Protein AF-A0A3C0GFA5-F1 (afdb_monomer)

Secondary structure (DSSP, 8-state):
-EE-TTT--EEE---SEEPTT--GGGS--STTTTGGGEEPHHHHHHHHHHHTT---TTEEEEESSPPPHHHHHHHHHTTEEEEEEEETTEEEEEES-HHHHHHHHHHHTT-

Mean predicted aligned error: 5.93 Å

Sequence (111 aa):
VIVNPLDNTTVAHGYNGFSRGIDNSKLPNTRQDKYPFMIHAEANAIYNAVRQGKSTQGMRVYVTGKPCVACYQMMHQCGIDEIVYTNVSMPKMVENCESFVKIREVLDLGG

Nearest PDB structures (foldseek):
  7fh4-assembly1_A  TM=7.731E-01  e=3.121E-06  Paramecium bursaria Chlorella virus 1
  2hvv-assembly1_A  TM=8.364E-01  e=5.815E-05  Streptococcus mutans
  4p9e-assembly1_A  TM=8.121E-01  e=3.937E-05  Cyanophage S-TIM5
  4p9c-assembly1_J  TM=8.409E-01  e=9.166E-05  Cyanophage S-TIM5
  1vq2-assembly1_A  TM=6.967E-01  e=6.874E-04  Tequatrovirus T4

Solvent-accessible surface area (backbone atoms only — not comparable to full-atom values): 6366 Å² total; per-residue (Å²): 61,33,27,38,75,89,78,69,45,79,71,27,52,45,55,72,39,62,62,88,93,61,66,69,88,81,45,60,86,49,89,72,73,26,57,91,56,48,41,50,27,68,54,38,16,51,54,46,20,55,77,68,74,44,85,44,64,71,20,31,36,45,39,81,39,77,74,52,72,69,50,49,54,51,42,47,77,49,34,38,76,43,54,34,24,17,42,83,93,46,83,56,71,42,73,59,52,72,66,51,53,54,50,47,55,57,51,61,75,71,108

Radius of gyration: 14.79 Å; Cα contacts (8 Å, |Δi|>4): 170; chains: 1; bounding box: 41×32×35 Å

Foldseek 3Di:
DKAAPVPRDDQFWFAKDFDPPDDPVPADPDPPRRPVGIDHRLRRRVVRNVVVVHQSAQIEDEEADDDDLVSLVVSVVSHHPWYWYAHPVGRDIDTADPSSVVSVVVVVVVD

Structure (mmCIF, N/CA/C/O backbone):
data_AF-A0A3C0GFA5-F1
#
_entry.id   AF-A0A3C0GFA5-F1
#
loop_
_atom_site.group_PDB
_atom_site.id
_atom_site.type_symbol
_atom_site.label_atom_id
_atom_site.label_alt_id
_atom_site.label_comp_id
_atom_site.label_asym_id
_atom_site.label_entity_id
_atom_site.label_seq_id
_atom_site.pdbx_PDB_ins_code
_atom_site.Cartn_x
_atom_site.Cartn_y
_atom_site.Cartn_z
_atom_site.occupancy
_atom_site.B_iso_or_equiv
_atom_site.auth_seq_id
_atom_site.auth_comp_id
_atom_site.auth_asym_id
_atom_site.auth_atom_id
_atom_site.pdbx_PDB_model_num
ATOM 1 N N . VAL A 1 1 ? 2.278 -1.050 4.402 1.00 96.81 1 VAL A N 1
ATOM 2 C CA . VAL A 1 1 ? 1.896 -2.167 5.296 1.00 96.81 1 VAL A CA 1
ATOM 3 C C . VAL A 1 1 ? 0.409 -2.074 5.544 1.00 96.81 1 VAL A C 1
ATOM 5 O O . VAL A 1 1 ? -0.038 -1.006 5.932 1.00 96.81 1 VAL A O 1
ATOM 8 N N . ILE A 1 2 ? -0.335 -3.138 5.265 1.00 98.19 2 ILE A N 1
ATOM 9 C CA . ILE A 1 2 ? -1.774 -3.237 5.523 1.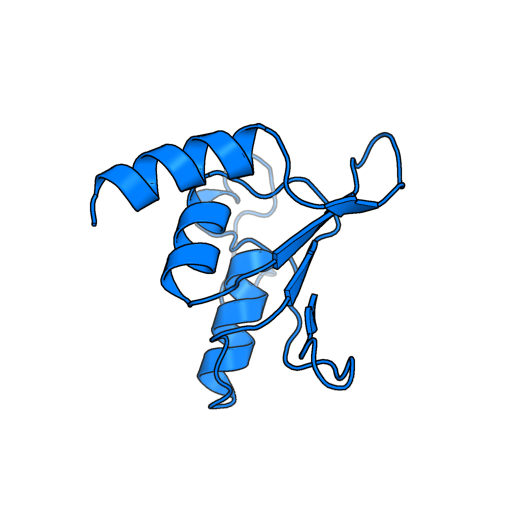00 98.19 2 ILE A CA 1
ATOM 10 C C . ILE A 1 2 ? -1.957 -3.833 6.918 1.00 98.19 2 ILE A C 1
ATOM 12 O O . ILE A 1 2 ? -1.331 -4.846 7.242 1.00 98.19 2 ILE A O 1
ATOM 16 N N . VAL A 1 3 ? -2.788 -3.188 7.726 1.00 98.19 3 VAL A N 1
ATOM 17 C CA . VAL A 1 3 ? -3.007 -3.468 9.143 1.00 98.19 3 VAL A CA 1
ATOM 18 C C . VAL A 1 3 ? -4.507 -3.556 9.404 1.00 98.19 3 VAL A C 1
ATOM 20 O O . VAL A 1 3 ? -5.279 -2.758 8.871 1.00 98.19 3 VAL A O 1
ATOM 23 N N . ASN A 1 4 ? -4.905 -4.518 10.232 1.00 97.31 4 ASN A N 1
ATOM 24 C CA . ASN A 1 4 ? -6.264 -4.605 10.747 1.00 97.31 4 ASN A CA 1
ATOM 25 C C . ASN A 1 4 ? -6.452 -3.559 11.859 1.00 97.31 4 ASN A C 1
ATOM 27 O O . ASN A 1 4 ? -5.761 -3.644 12.875 1.00 97.31 4 ASN A O 1
ATOM 31 N N . PRO A 1 5 ? -7.352 -2.570 11.706 1.00 95.81 5 PRO A N 1
ATOM 32 C CA . PRO A 1 5 ? -7.519 -1.520 12.708 1.00 95.81 5 PRO A CA 1
ATOM 33 C C . PRO A 1 5 ? -8.150 -2.017 14.019 1.00 95.81 5 PRO A C 1
ATOM 35 O O . PRO A 1 5 ? -8.048 -1.324 15.027 1.00 95.81 5 PRO A O 1
ATOM 38 N N . LEU A 1 6 ? -8.775 -3.202 14.036 1.00 95.56 6 LEU A N 1
ATOM 39 C CA . LEU A 1 6 ? -9.416 -3.749 15.240 1.00 95.56 6 LEU A CA 1
ATOM 40 C C . LEU A 1 6 ? -8.404 -4.229 16.288 1.00 95.56 6 LEU A C 1
ATOM 42 O O . LEU A 1 6 ? -8.640 -4.086 17.484 1.00 95.56 6 LEU A O 1
ATOM 46 N N . ASP A 1 7 ? -7.287 -4.806 15.845 1.00 96.56 7 ASP A N 1
ATOM 47 C CA . ASP A 1 7 ? -6.287 -5.443 16.713 1.00 96.56 7 ASP A CA 1
ATOM 48 C C . ASP A 1 7 ? -4.840 -5.012 16.407 1.00 96.56 7 ASP A C 1
ATOM 50 O O . ASP A 1 7 ? -3.899 -5.475 17.050 1.00 96.56 7 ASP A O 1
ATOM 54 N N . ASN A 1 8 ? -4.650 -4.104 15.447 1.00 94.69 8 ASN A N 1
ATOM 55 C CA . ASN A 1 8 ? -3.358 -3.618 14.958 1.00 94.69 8 ASN A CA 1
ATOM 56 C C . ASN A 1 8 ? -2.430 -4.718 14.413 1.00 94.69 8 ASN A C 1
ATOM 58 O O . ASN A 1 8 ? -1.211 -4.535 14.332 1.00 94.69 8 ASN A O 1
ATOM 62 N N . THR A 1 9 ? -2.982 -5.859 13.997 1.00 96.81 9 THR A N 1
ATOM 63 C CA . THR A 1 9 ? -2.189 -6.938 13.405 1.00 96.81 9 THR A CA 1
ATOM 64 C C . THR A 1 9 ? -1.837 -6.646 11.949 1.00 96.81 9 THR A C 1
ATOM 66 O O . THR A 1 9 ? -2.610 -6.076 11.175 1.00 96.81 9 THR A O 1
ATOM 69 N N . THR A 1 10 ? -0.631 -7.046 11.541 1.00 97.81 10 THR A N 1
ATOM 70 C CA . THR A 1 10 ? -0.189 -6.890 10.150 1.00 97.81 10 THR A CA 1
ATOM 71 C C . THR A 1 10 ? -0.842 -7.944 9.255 1.00 97.81 10 THR A C 1
ATOM 73 O O . THR A 1 10 ? -0.639 -9.144 9.433 1.00 97.81 10 THR A O 1
ATOM 76 N N . VAL A 1 11 ? -1.557 -7.488 8.227 1.00 97.62 11 VAL A N 1
ATOM 77 C CA . VAL A 1 11 ? -2.241 -8.336 7.241 1.00 97.62 11 VAL A CA 1
ATOM 78 C C . VAL A 1 11 ? -1.301 -8.672 6.084 1.00 97.62 11 VAL A C 1
ATOM 80 O O . VAL A 1 11 ? -1.116 -9.848 5.755 1.00 97.62 11 VAL A O 1
ATOM 83 N N . ALA A 1 12 ? -0.681 -7.649 5.487 1.00 98.19 12 ALA A N 1
ATOM 84 C CA . ALA A 1 12 ? 0.222 -7.781 4.345 1.00 98.19 12 ALA A CA 1
ATOM 85 C C . ALA A 1 12 ? 1.215 -6.610 4.249 1.00 98.19 12 ALA A C 1
ATOM 87 O O . ALA A 1 12 ? 1.016 -5.530 4.802 1.00 98.19 12 ALA A O 1
ATOM 88 N N . HIS A 1 13 ? 2.300 -6.809 3.508 1.00 97.62 13 HIS A N 1
ATOM 89 C CA . HIS A 1 13 ? 3.321 -5.794 3.249 1.00 97.62 13 HIS A CA 1
ATOM 90 C C . HIS A 1 13 ? 3.718 -5.803 1.772 1.00 97.62 13 HIS A C 1
ATOM 92 O O . HIS A 1 13 ? 3.508 -6.791 1.070 1.00 97.62 13 HIS A O 1
ATOM 98 N N . GLY A 1 14 ? 4.302 -4.705 1.304 1.00 97.06 14 GLY A N 1
ATOM 99 C CA . GLY A 1 14 ? 4.759 -4.538 -0.071 1.00 97.06 14 GLY A CA 1
ATOM 100 C C . GLY A 1 14 ? 5.887 -3.516 -0.143 1.00 97.06 14 GLY A C 1
A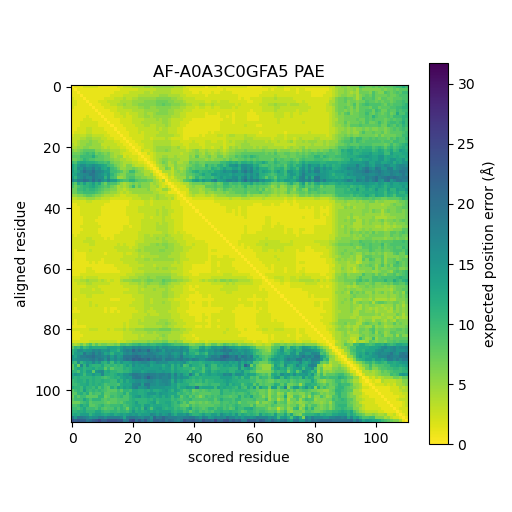TOM 101 O O . GLY A 1 14 ? 6.039 -2.689 0.756 1.00 97.06 14 GLY A O 1
ATOM 102 N N . TYR A 1 15 ? 6.687 -3.607 -1.201 1.00 95.44 15 TYR A N 1
ATOM 103 C CA . TYR A 1 15 ? 7.772 -2.683 -1.525 1.00 95.44 15 TYR A CA 1
ATOM 104 C C . TYR A 1 15 ? 7.789 -2.433 -3.040 1.00 95.44 15 TYR A C 1
ATOM 106 O O . TYR A 1 15 ? 7.171 -3.187 -3.795 1.00 95.44 15 TYR A O 1
ATOM 114 N N . ASN A 1 16 ? 8.473 -1.377 -3.487 1.00 93.25 16 ASN A N 1
ATOM 115 C CA . ASN A 1 16 ? 8.606 -1.076 -4.914 1.00 93.25 16 ASN A CA 1
ATOM 116 C C . ASN A 1 16 ? 9.501 -2.117 -5.590 1.00 93.25 16 ASN A C 1
ATOM 118 O O . ASN A 1 16 ? 10.670 -2.248 -5.228 1.00 93.25 16 ASN A O 1
ATOM 122 N N . GLY A 1 17 ? 8.987 -2.821 -6.590 1.00 92.12 17 GLY A N 1
ATOM 123 C CA . GLY A 1 17 ? 9.742 -3.878 -7.253 1.00 92.12 17 GLY A CA 1
ATOM 124 C C . GLY A 1 17 ? 9.085 -4.345 -8.539 1.00 92.12 17 GLY A C 1
ATOM 125 O O . GLY A 1 17 ? 7.944 -3.993 -8.829 1.00 92.12 17 GLY A O 1
ATOM 126 N N . PHE A 1 18 ? 9.822 -5.128 -9.317 1.00 91.81 18 PHE A N 1
ATOM 127 C CA . PHE A 1 18 ? 9.275 -5.793 -10.494 1.00 91.81 18 PHE A CA 1
ATOM 128 C C . PHE A 1 18 ? 8.288 -6.895 -10.101 1.00 91.81 18 PHE A C 1
ATOM 130 O O . PHE A 1 18 ? 8.228 -7.324 -8.943 1.00 91.81 18 PHE A O 1
ATOM 137 N N . SER A 1 19 ? 7.519 -7.371 -11.078 1.00 91.12 19 SER A N 1
ATOM 138 C CA . SER A 1 19 ? 6.608 -8.494 -10.880 1.00 91.12 19 SER A CA 1
ATOM 139 C C . SER A 1 19 ? 7.334 -9.724 -10.335 1.00 91.12 19 SER A C 1
ATOM 141 O O . SER A 1 19 ? 8.466 -10.047 -10.700 1.00 91.12 19 SER A O 1
ATOM 143 N N . ARG A 1 20 ? 6.645 -10.437 -9.446 1.00 90.75 20 ARG A N 1
ATOM 144 C CA . ARG A 1 20 ? 7.145 -11.651 -8.801 1.00 90.75 20 ARG A CA 1
ATOM 145 C C . ARG A 1 20 ? 7.588 -12.690 -9.837 1.00 90.75 20 ARG A C 1
ATOM 147 O O . ARG A 1 20 ? 6.852 -12.980 -10.773 1.00 90.75 20 ARG A O 1
ATOM 154 N N . GLY A 1 21 ? 8.740 -13.313 -9.593 1.00 89.56 21 GLY A N 1
ATOM 155 C CA . GLY A 1 21 ? 9.251 -14.416 -10.414 1.00 89.56 21 GLY A CA 1
ATOM 156 C C . GLY A 1 21 ? 10.006 -13.977 -11.668 1.00 89.56 21 GLY A C 1
ATOM 157 O O . GLY A 1 21 ? 10.430 -14.838 -12.433 1.00 89.56 21 GLY A O 1
ATOM 158 N N . ILE A 1 22 ? 10.201 -12.671 -11.872 1.00 87.75 22 ILE A N 1
ATOM 159 C CA . ILE A 1 22 ? 11.048 -12.163 -12.949 1.00 87.75 22 ILE A CA 1
ATOM 160 C C . ILE A 1 22 ? 12.495 -12.034 -12.462 1.00 87.75 22 ILE A C 1
ATOM 162 O O . ILE A 1 22 ? 12.764 -11.677 -11.315 1.00 87.75 22 ILE A O 1
ATOM 166 N N . ASP A 1 23 ? 13.431 -12.339 -13.357 1.00 85.56 23 ASP A N 1
ATOM 167 C CA . ASP A 1 23 ? 14.853 -12.099 -13.158 1.00 85.56 23 ASP A CA 1
ATOM 168 C C . ASP A 1 23 ? 15.162 -10.604 -13.323 1.00 85.56 23 ASP A C 1
ATOM 170 O O . ASP A 1 23 ? 15.250 -10.081 -14.436 1.00 85.56 23 ASP A O 1
ATOM 174 N N . ASN A 1 24 ? 15.339 -9.919 -12.195 1.00 83.12 24 ASN A N 1
ATOM 175 C CA . ASN A 1 24 ? 15.624 -8.485 -12.152 1.00 83.12 24 ASN A CA 1
ATOM 176 C C . ASN A 1 24 ? 16.909 -8.094 -12.902 1.00 83.12 24 ASN A C 1
ATOM 178 O O . ASN A 1 24 ? 17.041 -6.937 -13.299 1.00 83.12 24 ASN A O 1
ATOM 182 N N . SER A 1 25 ? 17.857 -9.022 -13.101 1.00 82.38 25 SER A N 1
ATOM 183 C CA . SER A 1 25 ? 19.098 -8.735 -13.835 1.00 82.38 25 SER A CA 1
ATOM 184 C C . SER A 1 25 ? 18.859 -8.514 -15.331 1.00 82.38 25 SER A C 1
ATOM 186 O O . SER A 1 25 ? 19.650 -7.843 -15.989 1.00 82.38 25 SER A O 1
ATOM 188 N N . LYS A 1 26 ? 17.741 -9.032 -15.854 1.00 82.75 26 LYS A N 1
ATOM 189 C CA . LYS A 1 26 ? 17.346 -8.929 -17.264 1.00 82.75 26 LYS A CA 1
ATOM 190 C C . LYS A 1 26 ? 16.445 -7.733 -17.556 1.00 82.75 26 LYS A C 1
ATOM 192 O O . LYS A 1 26 ? 16.117 -7.494 -18.715 1.00 82.75 26 LYS A O 1
ATOM 197 N N . LEU A 1 27 ? 16.015 -7.009 -16.524 1.00 79.50 27 LEU A N 1
ATOM 198 C CA . LEU A 1 27 ? 15.141 -5.852 -16.668 1.00 79.50 27 LEU A CA 1
ATOM 199 C C . LEU A 1 27 ? 15.941 -4.546 -16.670 1.00 79.50 27 LEU A C 1
ATOM 201 O O . LEU A 1 27 ? 17.008 -4.470 -16.050 1.00 79.50 27 LEU A O 1
ATOM 205 N N . PRO A 1 28 ? 15.428 -3.491 -17.330 1.00 78.44 28 PRO A N 1
ATOM 206 C CA . PRO A 1 28 ? 16.048 -2.181 -17.259 1.00 78.44 28 PRO A CA 1
ATOM 207 C C . PRO A 1 28 ? 16.073 -1.727 -15.799 1.00 78.44 28 PRO A C 1
ATOM 209 O O . PRO A 1 28 ? 15.032 -1.636 -15.154 1.00 78.44 28 PRO A O 1
ATOM 212 N N . ASN A 1 29 ? 17.261 -1.462 -15.259 1.00 74.62 29 ASN A N 1
ATOM 213 C CA . ASN A 1 29 ? 17.435 -1.014 -13.871 1.00 74.62 29 ASN A CA 1
ATOM 214 C C . ASN A 1 29 ? 17.681 0.502 -13.762 1.00 74.62 29 ASN A C 1
ATOM 216 O O . ASN A 1 29 ? 17.679 1.075 -12.664 1.00 74.62 29 ASN A O 1
ATOM 220 N N . THR A 1 30 ? 17.826 1.174 -14.902 1.00 77.75 30 THR A N 1
ATOM 221 C CA . THR A 1 30 ? 17.985 2.622 -15.032 1.00 77.75 30 THR A CA 1
ATOM 222 C C . THR A 1 30 ? 16.633 3.325 -15.108 1.00 77.75 30 THR A C 1
ATOM 224 O O . THR A 1 30 ? 15.632 2.791 -15.585 1.00 77.75 30 THR A O 1
ATOM 227 N N . ARG A 1 31 ? 16.585 4.558 -14.596 1.00 74.62 31 ARG A N 1
ATOM 228 C CA . ARG A 1 31 ? 15.484 5.475 -14.912 1.00 74.62 31 ARG A CA 1
ATOM 229 C C . ARG A 1 31 ? 15.754 6.031 -16.316 1.00 74.62 31 ARG A C 1
ATOM 231 O O . ARG A 1 31 ? 16.897 6.366 -16.595 1.00 74.62 31 ARG A O 1
ATOM 238 N N . GLN A 1 32 ? 14.775 6.156 -17.204 1.00 78.50 32 GLN A N 1
ATOM 239 C CA . GLN A 1 32 ? 13.327 5.948 -17.028 1.00 78.50 32 GLN A CA 1
ATOM 240 C C . GLN A 1 32 ? 12.820 4.549 -17.421 1.00 78.50 32 GLN A C 1
ATOM 242 O O . GLN A 1 32 ? 11.686 4.199 -17.101 1.00 78.50 32 GLN A O 1
ATOM 247 N N . ASP A 1 33 ? 13.666 3.738 -18.052 1.00 79.12 33 ASP A N 1
ATOM 248 C CA . ASP A 1 33 ? 13.280 2.486 -18.720 1.00 79.12 33 ASP A CA 1
ATOM 249 C C . ASP A 1 33 ? 12.695 1.428 -17.774 1.00 79.12 33 ASP A C 1
ATOM 251 O O . ASP A 1 33 ? 11.956 0.543 -18.198 1.00 79.12 33 ASP A O 1
ATOM 255 N N . LYS A 1 34 ? 12.985 1.526 -16.472 1.00 77.94 34 LYS A N 1
ATOM 256 C CA . LYS A 1 34 ? 12.437 0.621 -15.456 1.00 77.94 34 LYS A CA 1
ATOM 257 C C . LYS A 1 34 ? 10.985 0.888 -15.066 1.00 77.94 34 LYS A C 1
ATOM 259 O O . LYS A 1 34 ? 10.340 0.008 -14.500 1.00 77.94 34 LYS A O 1
ATOM 264 N N . TYR A 1 35 ? 10.485 2.106 -15.284 1.00 79.25 35 TYR A N 1
ATOM 265 C CA . TYR A 1 35 ? 9.190 2.536 -14.747 1.00 79.25 35 TYR A CA 1
ATOM 266 C C . TYR A 1 35 ? 7.985 1.747 -15.272 1.00 79.25 35 TYR A C 1
ATOM 268 O O . TYR A 1 35 ? 7.134 1.421 -14.447 1.00 79.25 35 TYR A O 1
ATOM 276 N N . PRO A 1 36 ? 7.913 1.359 -16.560 1.00 83.69 36 PRO A N 1
ATOM 277 C CA . PRO A 1 36 ? 6.798 0.555 -17.065 1.00 83.69 36 PRO A CA 1
ATOM 278 C C . PRO A 1 36 ? 6.651 -0.814 -16.386 1.00 83.69 36 PRO A C 1
ATOM 280 O O . PRO A 1 36 ? 5.574 -1.400 -16.409 1.00 83.69 36 PRO A O 1
ATOM 283 N N . PHE A 1 37 ? 7.727 -1.331 -15.786 1.00 84.19 37 PHE A N 1
ATOM 284 C CA . PHE A 1 37 ? 7.771 -2.671 -15.197 1.00 84.19 37 PHE A CA 1
ATOM 285 C C . PHE A 1 37 ? 7.730 -2.653 -13.663 1.00 84.19 37 PHE A C 1
ATOM 287 O O . PHE A 1 37 ? 7.656 -3.709 -13.032 1.00 84.19 37 PHE A O 1
ATOM 294 N N . MET A 1 38 ? 7.811 -1.471 -13.048 1.00 89.94 38 MET A N 1
ATOM 295 C CA . MET A 1 38 ? 7.860 -1.328 -11.599 1.00 89.94 38 MET A CA 1
ATOM 296 C C . MET A 1 38 ? 6.453 -1.277 -11.013 1.00 89.94 38 MET A C 1
ATOM 298 O O . MET A 1 38 ? 5.643 -0.425 -11.364 1.00 89.94 38 MET A O 1
ATOM 302 N N . ILE A 1 39 ? 6.195 -2.148 -10.047 1.00 94.69 39 ILE A N 1
ATOM 303 C CA . ILE A 1 39 ? 4.978 -2.137 -9.248 1.00 94.69 39 ILE A CA 1
ATOM 304 C C . ILE A 1 39 ? 5.263 -1.379 -7.953 1.00 94.69 39 ILE A C 1
ATOM 306 O O . ILE A 1 39 ? 6.263 -1.621 -7.270 1.00 94.69 39 ILE A O 1
ATOM 310 N N . HIS A 1 40 ? 4.372 -0.450 -7.624 1.00 95.88 40 HIS A N 1
ATOM 311 C CA . HIS A 1 40 ? 4.428 0.336 -6.398 1.00 95.88 40 HIS A CA 1
ATOM 312 C C . HIS A 1 40 ? 4.187 -0.525 -5.147 1.00 95.88 40 HIS A C 1
ATOM 314 O O . HIS A 1 40 ? 3.491 -1.543 -5.185 1.00 95.88 40 HIS A O 1
ATOM 320 N N . ALA A 1 41 ? 4.746 -0.102 -4.016 1.00 96.94 41 ALA A N 1
ATOM 321 C CA . ALA A 1 41 ? 4.659 -0.792 -2.735 1.00 96.94 41 ALA A CA 1
ATOM 322 C C . ALA A 1 41 ? 3.210 -1.009 -2.277 1.00 96.94 41 ALA A C 1
ATOM 324 O O . ALA A 1 41 ? 2.893 -2.062 -1.725 1.00 96.94 41 ALA A O 1
ATOM 325 N N . GLU A 1 42 ? 2.338 -0.038 -2.537 1.00 97.75 42 GLU A N 1
ATOM 326 C CA . GLU A 1 42 ? 0.908 -0.052 -2.240 1.00 97.75 42 GLU A CA 1
ATOM 327 C C . GLU A 1 42 ? 0.208 -1.187 -2.996 1.00 97.75 42 GLU A C 1
ATOM 329 O O . GLU A 1 42 ? -0.452 -2.029 -2.388 1.00 97.75 42 GLU A O 1
ATOM 334 N N . ALA A 1 43 ? 0.437 -1.268 -4.310 1.00 97.69 43 ALA A N 1
ATOM 335 C CA . ALA A 1 43 ? -0.094 -2.330 -5.160 1.00 97.69 43 ALA A CA 1
ATOM 336 C C . ALA A 1 43 ? 0.447 -3.700 -4.751 1.00 97.69 43 ALA A C 1
ATOM 338 O O . ALA A 1 43 ? -0.321 -4.639 -4.550 1.00 97.69 43 ALA A O 1
ATOM 339 N N . ASN A 1 44 ? 1.756 -3.804 -4.513 1.00 97.88 44 ASN A N 1
ATOM 340 C CA . ASN A 1 44 ? 2.359 -5.048 -4.045 1.00 97.88 44 ASN A CA 1
ATOM 341 C C . ASN A 1 44 ? 1.807 -5.505 -2.685 1.00 97.88 44 ASN A C 1
ATOM 343 O O . ASN A 1 44 ? 1.678 -6.709 -2.462 1.00 97.88 44 ASN A O 1
ATOM 347 N N . ALA A 1 45 ? 1.455 -4.585 -1.781 1.00 98.25 45 ALA A N 1
ATOM 348 C CA . ALA A 1 45 ? 0.836 -4.947 -0.508 1.00 98.25 45 ALA A CA 1
ATOM 349 C C . ALA A 1 45 ? -0.550 -5.580 -0.712 1.00 98.25 45 ALA A C 1
ATOM 351 O O . ALA A 1 45 ? -0.827 -6.618 -0.107 1.00 98.25 45 ALA A O 1
ATOM 352 N N . ILE A 1 46 ? -1.372 -5.021 -1.608 1.00 98.31 46 ILE A N 1
ATOM 353 C CA . ILE A 1 46 ? -2.672 -5.600 -1.983 1.00 98.31 46 ILE A CA 1
ATOM 354 C C . ILE A 1 46 ? -2.485 -6.951 -2.676 1.00 98.31 46 ILE A C 1
ATOM 356 O O . ILE A 1 46 ? -3.100 -7.934 -2.273 1.00 98.31 46 ILE A O 1
ATOM 360 N N . TYR A 1 47 ? -1.588 -7.054 -3.660 1.00 98.06 47 TYR A N 1
ATOM 361 C CA . TYR A 1 47 ? -1.326 -8.316 -4.364 1.00 98.06 47 TYR A CA 1
ATOM 362 C C . TYR A 1 47 ? -0.880 -9.429 -3.412 1.00 98.06 47 TYR A C 1
ATOM 364 O O . TYR A 1 47 ? -1.281 -10.586 -3.558 1.00 98.06 47 TYR A O 1
ATOM 372 N N . ASN A 1 48 ? -0.082 -9.088 -2.398 1.00 98.12 48 ASN A N 1
ATOM 373 C CA . ASN A 1 48 ? 0.326 -10.035 -1.370 1.00 98.12 48 A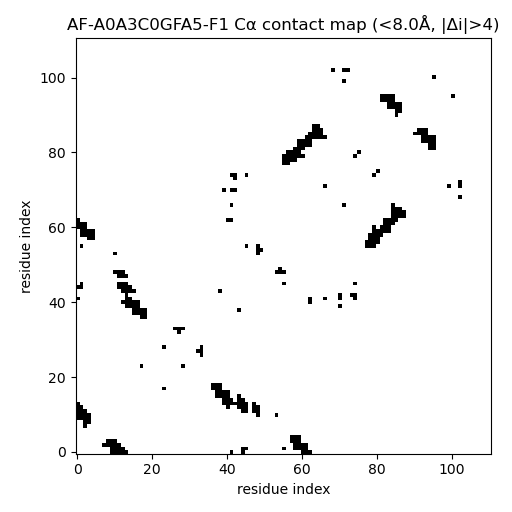SN A CA 1
ATOM 374 C C . ASN A 1 48 ? -0.833 -10.451 -0.454 1.00 98.12 48 ASN A C 1
ATOM 376 O O . ASN A 1 48 ? -0.875 -11.621 -0.074 1.00 98.12 48 ASN A O 1
ATOM 380 N N . ALA A 1 49 ? -1.765 -9.548 -0.130 1.00 98.06 49 ALA A N 1
ATOM 381 C CA . ALA A 1 49 ? -2.983 -9.884 0.608 1.00 98.06 49 ALA A CA 1
ATOM 382 C C . ALA A 1 49 ? -3.876 -10.842 -0.200 1.00 98.06 49 ALA A C 1
ATOM 384 O O . ALA A 1 49 ? -4.209 -11.922 0.289 1.00 98.06 49 ALA A O 1
ATOM 385 N N . VAL A 1 50 ? -4.147 -10.513 -1.468 1.00 97.69 50 VAL A N 1
ATOM 386 C CA . VAL A 1 50 ? -4.953 -11.336 -2.388 1.00 97.69 50 VAL A CA 1
ATOM 387 C C . VAL A 1 50 ? -4.363 -12.736 -2.537 1.00 97.69 50 VAL A C 1
ATOM 389 O O . VAL A 1 50 ? -5.066 -13.729 -2.372 1.00 97.69 50 VAL A O 1
ATOM 392 N N . ARG A 1 51 ? -3.050 -12.847 -2.772 1.00 97.38 51 ARG A N 1
ATOM 393 C CA . ARG A 1 51 ? -2.375 -14.148 -2.913 1.00 97.38 51 ARG A CA 1
ATOM 394 C C . ARG A 1 51 ? -2.437 -15.001 -1.640 1.00 97.38 51 ARG A C 1
ATOM 396 O O . ARG A 1 51 ? -2.316 -16.219 -1.725 1.00 97.38 51 ARG A O 1
ATOM 403 N N . GLN A 1 52 ? -2.577 -14.376 -0.474 1.00 97.12 52 GLN A N 1
ATOM 404 C CA . GLN A 1 52 ? -2.741 -15.057 0.814 1.00 97.12 52 GLN A CA 1
ATOM 405 C C . GLN A 1 52 ? -4.214 -15.317 1.168 1.00 97.12 52 GLN A C 1
ATOM 407 O O . GLN A 1 52 ? -4.477 -15.851 2.240 1.00 97.12 52 GLN A O 1
ATOM 412 N N . GLY A 1 53 ? -5.166 -14.933 0.309 1.00 97.38 53 GLY A N 1
ATOM 413 C CA . GLY A 1 53 ? -6.598 -15.048 0.590 1.00 97.38 53 GLY A CA 1
ATOM 414 C C . GLY A 1 53 ? -7.077 -14.115 1.707 1.00 97.38 53 GLY A C 1
ATOM 415 O O . GLY A 1 53 ? -8.060 -14.418 2.377 1.00 97.38 53 GLY A O 1
ATOM 416 N N . LYS A 1 54 ? -6.372 -13.004 1.950 1.00 97.56 54 LYS A N 1
ATOM 417 C CA . LYS A 1 54 ? -6.707 -12.035 2.999 1.00 97.56 54 LYS A CA 1
ATOM 418 C C . LYS A 1 54 ? -7.515 -10.882 2.415 1.00 97.56 54 LYS A C 1
ATOM 420 O O . LYS A 1 54 ? -7.093 -10.270 1.436 1.00 97.56 54 LYS A O 1
ATOM 425 N N . SER A 1 55 ? -8.644 -10.572 3.049 1.00 97.00 55 SER A N 1
ATOM 426 C CA . SER A 1 55 ? -9.445 -9.394 2.707 1.00 97.00 55 SER A CA 1
ATOM 427 C C . SER A 1 55 ? -8.709 -8.102 3.072 1.00 97.00 55 SER A C 1
ATOM 429 O O . SER A 1 55 ? -8.026 -8.035 4.096 1.00 97.00 55 SER A O 1
ATOM 431 N N . THR A 1 56 ? -8.875 -7.078 2.237 1.00 98.06 56 THR A N 1
ATOM 432 C CA . THR A 1 56 ? -8.435 -5.699 2.496 1.00 98.06 56 THR A CA 1
ATOM 433 C C . THR A 1 56 ? -9.585 -4.771 2.889 1.00 98.06 56 THR A C 1
ATOM 435 O O . THR A 1 56 ? -9.330 -3.610 3.193 1.00 98.06 56 THR A O 1
ATOM 438 N N . GLN A 1 57 ? -10.822 -5.278 2.918 1.00 97.88 57 GLN A N 1
ATOM 439 C CA . GLN A 1 57 ? -12.003 -4.509 3.307 1.00 97.88 57 GLN A CA 1
ATOM 440 C C . GLN A 1 57 ? -11.881 -4.020 4.753 1.00 97.88 57 GLN A C 1
ATOM 442 O O . GLN A 1 57 ? -11.619 -4.817 5.654 1.00 97.88 57 GLN A O 1
ATOM 447 N N . GLY A 1 58 ? -12.106 -2.727 4.970 1.00 97.31 58 GLY A N 1
ATOM 448 C CA . GLY A 1 58 ? -12.036 -2.083 6.278 1.00 97.31 58 GLY A CA 1
ATOM 449 C C . GLY A 1 58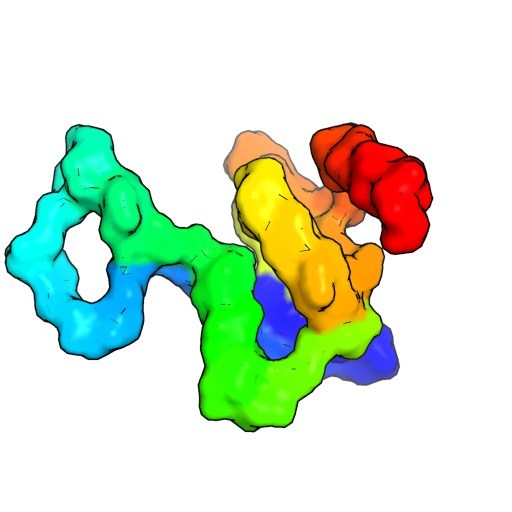 ? -10.621 -1.931 6.834 1.00 97.31 58 GLY A C 1
ATOM 450 O O . GLY A 1 58 ? -10.454 -1.625 8.012 1.00 97.31 58 GLY A O 1
ATOM 451 N N . MET A 1 59 ? -9.584 -2.197 6.035 1.00 98.00 59 MET A N 1
ATOM 452 C CA . MET A 1 59 ? -8.206 -2.179 6.527 1.00 98.00 59 MET A CA 1
ATOM 453 C C . MET A 1 59 ? -7.603 -0.776 6.491 1.00 98.00 59 MET A C 1
ATOM 455 O O . MET A 1 59 ? -8.010 0.085 5.711 1.00 98.00 59 MET A O 1
ATOM 459 N N . ARG A 1 60 ? -6.558 -0.583 7.301 1.00 97.69 60 ARG A N 1
ATOM 460 C CA . ARG A 1 60 ? -5.685 0.592 7.271 1.00 97.69 60 ARG A CA 1
ATOM 461 C C . ARG A 1 60 ? -4.398 0.265 6.529 1.00 97.69 60 ARG A C 1
ATOM 463 O O . ARG A 1 60 ? -3.853 -0.830 6.675 1.00 97.69 60 ARG A O 1
ATOM 470 N N . VAL A 1 61 ? -3.847 1.220 5.787 1.00 97.19 61 VAL A N 1
ATOM 471 C CA . VAL A 1 61 ? -2.520 1.083 5.175 1.00 97.19 61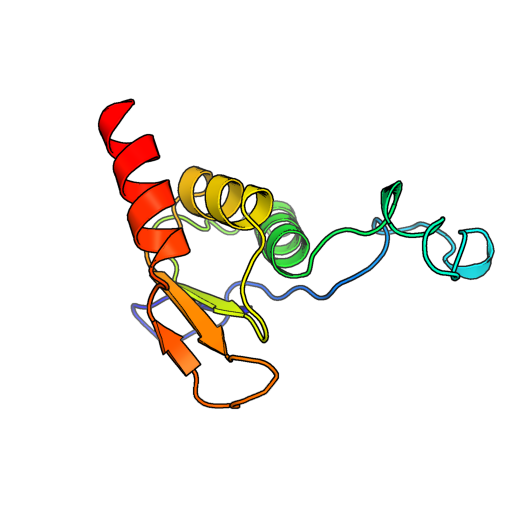 VAL A CA 1
ATOM 472 C C . VAL A 1 61 ? -1.568 2.191 5.612 1.00 97.19 61 VAL A C 1
ATOM 474 O O . VAL A 1 61 ? -1.916 3.365 5.629 1.00 97.19 61 VAL A O 1
ATOM 477 N N . TYR A 1 62 ? -0.335 1.801 5.925 1.00 95.69 62 TYR A N 1
ATOM 478 C CA . TYR A 1 62 ? 0.788 2.694 6.200 1.00 95.69 62 TYR A CA 1
ATOM 479 C C . TYR A 1 62 ? 1.774 2.688 5.028 1.00 95.69 62 TYR A C 1
ATOM 481 O O . TYR A 1 62 ? 2.260 1.618 4.642 1.00 95.69 62 TYR A O 1
ATOM 489 N N . VAL A 1 63 ? 2.103 3.854 4.472 1.00 93.88 63 VAL A N 1
ATOM 490 C CA . VAL A 1 63 ? 2.990 4.012 3.306 1.00 93.88 63 VAL A CA 1
ATOM 491 C C . VAL A 1 63 ? 4.137 4.974 3.638 1.00 93.88 63 VAL A C 1
ATOM 493 O O . VAL A 1 63 ? 3.954 5.994 4.286 1.00 93.88 63 VAL A O 1
ATOM 496 N N . THR A 1 64 ? 5.359 4.678 3.203 1.00 90.50 64 THR A N 1
ATOM 497 C CA . THR A 1 64 ? 6.548 5.504 3.512 1.00 90.50 64 THR A CA 1
ATOM 498 C C . THR A 1 64 ? 6.666 6.776 2.664 1.00 90.50 64 THR A C 1
ATOM 500 O O . THR A 1 64 ? 7.603 7.557 2.813 1.00 90.50 64 THR A O 1
ATOM 503 N N . GLY A 1 65 ? 5.727 7.009 1.755 1.00 88.25 65 GLY A N 1
ATOM 504 C CA . GLY A 1 65 ? 5.678 8.185 0.900 1.00 88.25 65 GLY A CA 1
ATOM 505 C C . GLY A 1 65 ? 4.254 8.419 0.424 1.00 88.25 65 GLY A C 1
ATOM 506 O O . GLY A 1 65 ? 3.413 7.529 0.536 1.00 88.25 65 GLY A O 1
ATOM 507 N N . LYS A 1 66 ? 3.991 9.615 -0.110 1.00 89.12 66 LYS A N 1
ATOM 508 C CA . LYS A 1 66 ? 2.687 9.957 -0.685 1.00 89.12 66 LYS A CA 1
ATOM 509 C C . LYS A 1 66 ? 2.351 8.998 -1.843 1.00 89.12 66 LYS A C 1
ATOM 511 O O . LYS A 1 66 ? 3.088 9.003 -2.833 1.00 89.12 66 LYS A O 1
ATOM 516 N N . PRO A 1 67 ? 1.248 8.234 -1.756 1.00 91.56 67 PRO A N 1
ATOM 517 C CA . PRO A 1 67 ? 0.797 7.382 -2.846 1.00 91.56 67 PRO A CA 1
ATOM 518 C C . PRO A 1 67 ? 0.483 8.161 -4.125 1.00 91.56 67 PRO A C 1
ATOM 520 O O . PRO A 1 67 ? 0.071 9.325 -4.093 1.00 91.56 67 PRO A O 1
ATOM 523 N N . CYS A 1 68 ? 0.660 7.516 -5.279 1.00 91.69 68 CYS A N 1
ATOM 524 C CA . CYS A 1 68 ? 0.217 8.087 -6.551 1.00 91.69 68 CYS A CA 1
ATOM 525 C C . CYS A 1 68 ? -1.307 7.945 -6.722 1.00 91.69 68 CYS A C 1
ATOM 527 O O . CYS A 1 68 ? -1.939 7.122 -6.060 1.00 91.69 68 CYS A O 1
ATOM 529 N N . VAL A 1 69 ? -1.897 8.712 -7.648 1.00 91.69 69 VAL A N 1
ATOM 530 C CA . VAL A 1 69 ? -3.350 8.702 -7.925 1.00 91.69 69 VAL A CA 1
ATOM 531 C C . VAL A 1 69 ? -3.868 7.289 -8.212 1.00 91.69 69 VAL A C 1
ATOM 533 O O . VAL A 1 69 ? -4.867 6.876 -7.633 1.00 91.69 69 VAL A O 1
ATOM 536 N N . ALA A 1 70 ? -3.149 6.517 -9.031 1.00 94.00 70 ALA A N 1
ATOM 537 C CA . ALA A 1 70 ? -3.539 5.150 -9.368 1.00 94.00 70 ALA A CA 1
ATOM 538 C C . ALA A 1 70 ? -3.516 4.211 -8.146 1.00 94.00 70 ALA A C 1
ATOM 540 O O . ALA A 1 70 ? -4.428 3.409 -7.964 1.00 94.00 70 ALA A O 1
ATOM 541 N N . CYS A 1 71 ? -2.507 4.333 -7.274 1.00 95.81 71 CYS A N 1
ATOM 542 C CA . CYS A 1 71 ? -2.449 3.551 -6.037 1.00 95.81 71 CYS A CA 1
ATOM 543 C C . CYS A 1 71 ? -3.569 3.946 -5.073 1.00 95.81 71 CYS A C 1
ATOM 545 O O . CYS A 1 71 ? -4.146 3.073 -4.434 1.00 95.81 71 CYS A O 1
ATOM 547 N N . TYR A 1 72 ? -3.907 5.235 -4.998 1.00 92.50 72 TYR A N 1
ATOM 548 C CA . TYR A 1 72 ? -5.046 5.712 -4.218 1.00 92.50 72 TYR A CA 1
ATOM 549 C C . TYR A 1 72 ? -6.367 5.102 -4.686 1.00 92.50 72 TYR A C 1
ATOM 551 O O . TYR A 1 72 ? -7.073 4.507 -3.876 1.00 92.50 72 TYR A O 1
ATOM 559 N N . GLN A 1 73 ? -6.669 5.197 -5.983 1.00 94.50 73 GLN A N 1
ATOM 560 C CA . GLN A 1 73 ? -7.890 4.630 -6.562 1.00 94.50 73 GLN A CA 1
ATOM 561 C C . GLN A 1 73 ? -7.977 3.119 -6.328 1.00 94.50 73 GLN A C 1
ATOM 563 O O . GLN A 1 73 ? -9.009 2.620 -5.896 1.00 94.50 73 GLN A O 1
ATOM 568 N N . MET A 1 74 ? -6.875 2.397 -6.543 1.00 97.38 74 MET A N 1
ATOM 569 C CA . MET A 1 74 ? -6.803 0.958 -6.293 1.00 97.38 74 MET A CA 1
ATOM 570 C C . MET A 1 74 ? -7.053 0.615 -4.816 1.00 97.38 74 MET A C 1
ATOM 572 O O . MET A 1 74 ? -7.837 -0.283 -4.532 1.00 97.38 74 MET A O 1
ATOM 576 N N . MET A 1 75 ? -6.412 1.311 -3.869 1.00 96.69 75 MET A N 1
ATOM 577 C CA . MET A 1 75 ? -6.621 1.064 -2.435 1.00 96.69 75 MET A CA 1
ATOM 578 C C . MET A 1 75 ? -8.077 1.306 -2.027 1.00 96.69 75 MET A C 1
ATOM 580 O O . MET A 1 75 ? -8.650 0.467 -1.334 1.00 96.69 75 MET A O 1
ATOM 584 N N . HIS A 1 76 ? -8.681 2.396 -2.505 1.00 94.38 76 HIS A N 1
ATOM 585 C CA . HIS A 1 76 ? -10.095 2.690 -2.273 1.00 94.38 76 HIS A CA 1
ATOM 586 C C . HIS A 1 76 ? -11.003 1.590 -2.845 1.00 94.38 76 HIS A C 1
ATOM 588 O O . HIS A 1 76 ? -11.827 1.041 -2.121 1.00 94.38 76 HIS A O 1
ATOM 594 N N . GLN A 1 77 ? -10.790 1.189 -4.103 1.00 95.94 77 GLN A N 1
ATOM 595 C CA . GLN A 1 77 ? -11.572 0.132 -4.755 1.00 95.94 77 GLN A CA 1
ATOM 596 C C . GLN A 1 77 ? -11.463 -1.223 -4.033 1.00 95.94 77 GLN A C 1
ATOM 598 O O . GLN A 1 77 ? -12.379 -2.040 -4.095 1.00 95.94 77 GLN A O 1
ATOM 603 N N . CYS A 1 78 ? -10.345 -1.479 -3.351 1.00 97.31 78 CYS A N 1
ATOM 604 C CA . CYS A 1 78 ? -10.126 -2.680 -2.545 1.00 97.31 78 CYS A CA 1
ATOM 605 C C . CYS A 1 78 ? -10.654 -2.567 -1.100 1.00 97.31 78 CYS A C 1
ATOM 607 O O . CYS A 1 78 ? -10.375 -3.452 -0.286 1.00 97.31 78 CYS A O 1
ATOM 609 N N . GLY A 1 79 ? -11.392 -1.503 -0.773 1.00 96.00 79 GLY A N 1
ATOM 610 C CA . GLY A 1 79 ? -12.047 -1.324 0.520 1.00 96.00 79 GLY A CA 1
ATOM 611 C C . GLY A 1 79 ? -11.116 -0.890 1.652 1.00 96.00 79 GLY A C 1
ATOM 612 O O . GLY A 1 79 ? -11.417 -1.175 2.806 1.00 96.00 79 GLY A O 1
ATOM 613 N N . ILE A 1 80 ? -9.978 -0.252 1.355 1.00 96.69 80 ILE A N 1
ATOM 614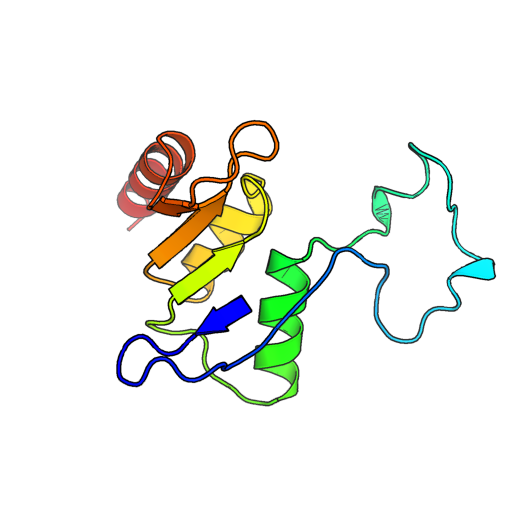 C CA . ILE A 1 80 ? -9.129 0.358 2.390 1.00 96.69 80 ILE A CA 1
ATOM 615 C C . ILE A 1 80 ? -9.750 1.684 2.833 1.00 96.69 80 ILE A C 1
ATOM 617 O O . ILE A 1 80 ? -9.901 2.603 2.027 1.00 96.69 80 ILE A O 1
ATOM 621 N N . ASP A 1 81 ? -10.042 1.792 4.128 1.00 93.38 81 ASP A N 1
ATOM 622 C CA . ASP A 1 81 ? -10.748 2.944 4.700 1.00 93.38 81 ASP A CA 1
ATOM 623 C C . ASP A 1 81 ? -9.801 4.071 5.118 1.00 93.38 81 ASP A C 1
ATOM 625 O O . ASP A 1 81 ? -10.180 5.247 5.108 1.00 93.38 81 ASP A O 1
ATOM 629 N N . GLU A 1 82 ? -8.560 3.726 5.466 1.00 94.62 82 GLU A N 1
ATOM 630 C CA . GLU A 1 82 ? -7.606 4.667 6.043 1.00 94.62 82 GLU A CA 1
ATOM 631 C C . GLU A 1 82 ? -6.211 4.521 5.432 1.00 94.62 82 GLU A C 1
ATOM 633 O O . GLU A 1 82 ? -5.629 3.431 5.393 1.00 94.62 82 GLU A O 1
ATOM 638 N N . ILE A 1 83 ? -5.655 5.649 4.978 1.00 94.81 83 ILE A N 1
ATOM 639 C CA . ILE A 1 83 ? -4.336 5.713 4.352 1.00 94.81 83 ILE A CA 1
ATOM 640 C C . ILE A 1 83 ? -3.455 6.697 5.118 1.00 94.81 83 ILE A C 1
ATOM 642 O O . ILE A 1 83 ? -3.614 7.917 5.044 1.00 94.81 83 ILE A O 1
ATOM 646 N N . VAL A 1 84 ? -2.462 6.144 5.805 1.00 93.12 84 VAL A N 1
ATOM 647 C CA . VAL A 1 84 ? -1.476 6.881 6.593 1.00 93.12 84 VAL A CA 1
ATOM 648 C C . VAL A 1 84 ? -0.146 6.871 5.852 1.00 93.12 84 VAL A C 1
ATOM 650 O O . VAL A 1 84 ? 0.327 5.811 5.439 1.00 93.12 84 VAL A O 1
ATOM 653 N N . TYR A 1 85 ? 0.489 8.024 5.660 1.00 91.44 85 TYR A N 1
ATOM 654 C CA . TYR A 1 85 ? 1.772 8.077 4.956 1.00 91.44 85 TYR A CA 1
ATOM 655 C C . TYR A 1 85 ? 2.698 9.178 5.471 1.00 91.44 85 TYR A C 1
ATOM 657 O O . TYR A 1 85 ? 2.243 10.190 5.992 1.00 91.44 85 TYR A O 1
ATOM 665 N N . THR A 1 86 ? 4.013 9.010 5.316 1.00 82.19 86 THR A N 1
ATOM 666 C CA . THR A 1 86 ? 4.981 10.082 5.613 1.00 82.19 86 THR A CA 1
ATOM 667 C C . THR A 1 86 ? 5.221 10.9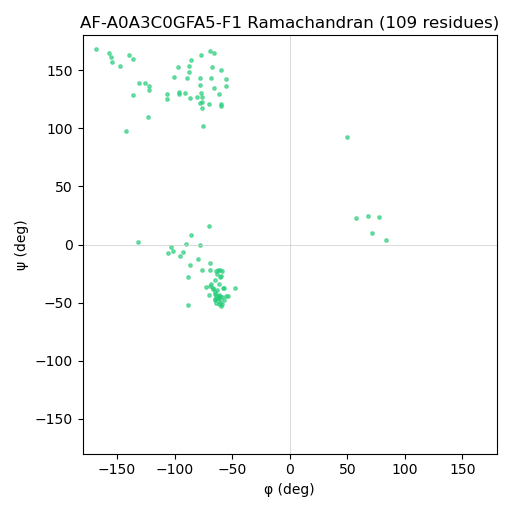87 4.419 1.00 82.19 86 THR A C 1
ATOM 669 O O . THR A 1 86 ? 5.190 10.556 3.262 1.00 82.19 86 THR A O 1
ATOM 672 N N . ASN A 1 87 ? 5.601 12.233 4.697 1.00 71.50 87 ASN A N 1
ATOM 673 C CA . ASN A 1 87 ? 6.321 13.030 3.718 1.00 71.50 87 ASN A CA 1
ATOM 674 C C . ASN A 1 87 ? 7.805 12.625 3.751 1.00 71.50 87 ASN A C 1
ATOM 676 O O . ASN A 1 87 ? 8.436 12.627 4.802 1.00 71.50 87 ASN A O 1
ATOM 680 N N . VAL A 1 88 ? 8.387 12.276 2.604 1.00 65.69 88 VAL A N 1
ATOM 681 C CA . VAL A 1 88 ? 9.794 11.836 2.527 1.00 65.69 88 VAL A CA 1
ATOM 682 C C . VAL A 1 88 ? 10.755 12.927 3.026 1.00 65.69 88 VAL A C 1
ATOM 684 O O . VAL A 1 88 ? 11.822 12.621 3.547 1.00 65.69 88 VAL A O 1
ATOM 687 N N . SER A 1 89 ? 10.345 14.196 2.924 1.00 61.62 89 SER A N 1
ATOM 688 C CA . SER A 1 89 ? 11.072 15.370 3.426 1.00 61.62 89 SER A CA 1
ATOM 689 C C . SER A 1 89 ? 10.778 15.691 4.899 1.00 61.62 89 SER A C 1
ATOM 691 O O . SER A 1 89 ? 11.511 16.452 5.523 1.00 61.62 89 SER A O 1
AT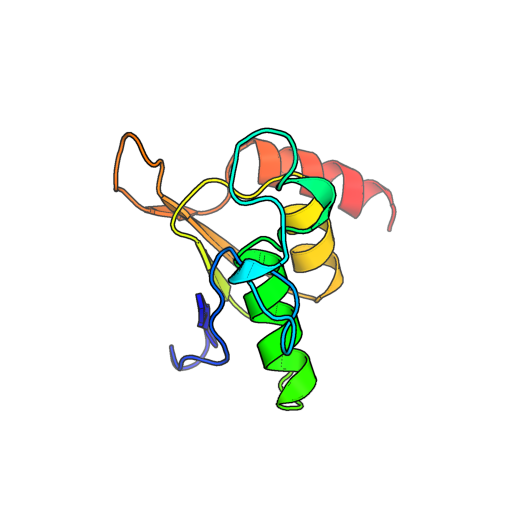OM 693 N N . MET A 1 90 ? 9.687 15.155 5.454 1.00 63.09 90 MET A N 1
ATOM 694 C CA . MET A 1 90 ? 9.247 15.364 6.835 1.00 63.09 90 MET A CA 1
ATOM 695 C C . MET A 1 90 ? 8.667 14.050 7.374 1.00 63.09 90 MET A C 1
ATOM 697 O O . MET A 1 90 ? 7.490 13.771 7.136 1.00 63.09 90 MET A O 1
ATOM 701 N N . PRO A 1 91 ? 9.441 13.248 8.124 1.00 62.97 91 PRO A N 1
ATOM 702 C CA . PRO A 1 91 ? 9.111 11.854 8.445 1.00 62.97 91 PRO A CA 1
ATOM 703 C C . PRO A 1 91 ? 7.934 11.676 9.423 1.00 62.97 91 PRO A C 1
ATOM 705 O O . PRO A 1 91 ? 7.748 10.601 9.986 1.00 62.97 91 PRO A O 1
ATOM 708 N N . LYS A 1 92 ? 7.119 12.711 9.644 1.00 68.94 92 LYS A N 1
ATOM 709 C CA . LYS A 1 92 ? 5.864 12.588 10.381 1.00 68.94 92 LYS A CA 1
ATOM 710 C C . LYS A 1 92 ? 4.824 11.933 9.476 1.00 68.94 92 LYS A C 1
ATOM 712 O O . LYS A 1 92 ? 4.606 12.379 8.349 1.00 68.94 92 LYS A O 1
ATOM 717 N N . MET A 1 93 ? 4.213 10.867 9.982 1.00 71.44 93 MET A N 1
ATOM 718 C CA . MET A 1 93 ? 3.053 10.244 9.355 1.00 71.44 93 MET A CA 1
ATOM 719 C C . MET A 1 93 ? 1.886 11.229 9.402 1.00 71.44 93 MET A C 1
ATOM 721 O O . MET A 1 93 ? 1.644 11.856 10.433 1.00 71.44 93 MET A O 1
ATOM 725 N N . VAL A 1 94 ? 1.191 11.368 8.284 1.00 72.62 94 VAL A N 1
ATOM 726 C CA . VAL A 1 94 ? -0.010 12.180 8.131 1.00 72.62 94 VAL A CA 1
ATOM 727 C C . VAL A 1 94 ? -1.116 11.250 7.653 1.00 72.62 94 VAL A C 1
ATOM 729 O O . VAL A 1 94 ? -0.919 10.448 6.735 1.00 72.62 94 VAL A O 1
ATOM 732 N N . GLU A 1 95 ? -2.275 11.343 8.284 1.00 73.44 95 GLU A N 1
ATOM 733 C CA . GLU A 1 95 ? -3.487 10.675 7.821 1.00 73.44 95 GLU A CA 1
ATOM 734 C C . GLU A 1 95 ? -4.051 11.465 6.632 1.00 73.44 95 GLU A C 1
ATOM 736 O O . GLU A 1 95 ? -4.168 12.683 6.716 1.00 73.44 95 GLU A O 1
ATOM 741 N N . ASN A 1 96 ? -4.374 10.791 5.520 1.00 69.75 96 ASN A N 1
ATOM 742 C CA . ASN A 1 96 ? -5.215 11.317 4.431 1.00 69.75 96 ASN A CA 1
ATOM 743 C C . ASN A 1 96 ? -4.838 12.730 3.883 1.00 69.75 96 ASN A C 1
ATOM 745 O O . ASN A 1 96 ? -5.339 13.748 4.351 1.00 69.75 96 ASN A O 1
ATOM 749 N N . CYS A 1 97 ? -4.005 12.837 2.824 1.00 71.75 97 CYS A N 1
ATOM 750 C CA . CYS A 1 97 ? -3.686 14.154 2.211 1.00 71.75 97 CYS A CA 1
ATOM 751 C C . CYS A 1 97 ? -4.895 14.838 1.551 1.00 71.75 97 CYS A C 1
ATOM 753 O O . CYS A 1 97 ? -5.836 14.181 1.126 1.00 71.75 97 CYS A O 1
ATOM 755 N N . GLU A 1 98 ? -4.768 16.137 1.252 1.00 76.06 98 GLU A N 1
ATOM 756 C CA . GLU A 1 98 ? -5.664 16.849 0.322 1.00 76.06 98 GLU A CA 1
ATOM 757 C C . GLU A 1 98 ? -5.907 16.105 -1.000 1.00 76.06 98 GLU A C 1
ATOM 759 O O . GLU A 1 98 ? -7.010 16.136 -1.532 1.00 76.06 98 GLU A O 1
ATOM 764 N N . SER A 1 99 ? -4.892 15.434 -1.562 1.00 69.88 99 SER A N 1
ATOM 765 C CA . SER A 1 99 ? -5.093 14.648 -2.788 1.00 69.88 99 SER A CA 1
ATOM 766 C C . SER A 1 99 ? -5.962 13.418 -2.542 1.00 69.88 99 SER A C 1
ATOM 768 O O . SER A 1 99 ? -6.738 13.065 -3.419 1.00 69.88 99 SER A O 1
ATOM 770 N N . PHE A 1 100 ? -5.863 12.795 -1.366 1.00 70.75 100 PHE A N 1
ATOM 771 C CA . PHE A 1 100 ? -6.762 11.720 -0.958 1.00 70.75 100 PHE A CA 1
ATOM 772 C C . PHE A 1 100 ? -8.190 12.243 -0.815 1.00 70.75 100 PHE A C 1
ATOM 774 O O . PHE A 1 100 ? -9.090 11.639 -1.381 1.00 70.75 100 PHE A O 1
ATOM 781 N N . VAL A 1 101 ? -8.384 13.387 -0.149 1.00 78.19 101 VAL A N 1
ATOM 782 C CA . VAL A 1 101 ? -9.707 14.013 0.003 1.00 78.19 101 VAL A CA 1
ATOM 783 C C . VAL A 1 101 ? -10.323 14.316 -1.364 1.00 78.19 101 VAL A C 1
ATOM 785 O O . VAL A 1 101 ? -11.412 13.839 -1.644 1.00 78.19 101 VAL A O 1
ATOM 788 N N . LYS A 1 102 ? -9.593 14.987 -2.266 1.00 79.44 102 LYS A N 1
ATOM 789 C CA . LYS A 1 102 ? -10.088 15.305 -3.619 1.00 79.44 102 LYS A CA 1
ATOM 790 C C . LYS A 1 102 ? -10.412 14.069 -4.454 1.00 79.44 102 LYS A C 1
ATOM 792 O O . LYS A 1 102 ? -11.408 14.051 -5.166 1.00 79.44 102 LYS A O 1
ATOM 797 N N . ILE A 1 103 ? -9.553 13.047 -4.417 1.00 79.00 103 ILE A N 1
ATOM 798 C CA . ILE A 1 103 ? -9.810 11.795 -5.139 1.00 79.00 103 ILE A CA 1
ATOM 799 C C . ILE A 1 103 ? -11.049 11.117 -4.557 1.00 79.00 103 ILE A C 1
ATOM 801 O O . ILE A 1 103 ? -11.897 10.680 -5.322 1.00 79.00 103 ILE A O 1
ATOM 805 N N . ARG A 1 104 ? -11.174 11.064 -3.227 1.00 78.12 104 ARG A N 1
ATOM 806 C CA . ARG A 1 104 ? -12.331 10.484 -2.546 1.00 78.12 104 ARG A CA 1
ATOM 807 C C . ARG A 1 104 ? -13.621 11.227 -2.879 1.00 78.12 104 ARG A C 1
ATOM 809 O O . ARG A 1 104 ? -14.569 10.574 -3.267 1.00 78.12 104 ARG A O 1
ATOM 816 N N . GLU A 1 105 ? -13.628 12.557 -2.856 1.00 84.94 105 GLU A N 1
ATOM 817 C CA . GLU A 1 105 ? -14.777 13.368 -3.290 1.00 84.94 105 GLU A CA 1
ATOM 818 C C . GLU A 1 105 ? -15.212 13.026 -4.725 1.00 84.94 105 GLU A C 1
ATOM 820 O O . GLU A 1 105 ? -16.398 12.863 -4.989 1.00 84.94 105 GLU A O 1
ATOM 825 N N . VAL A 1 106 ? -14.262 12.877 -5.657 1.00 82.19 106 VAL A N 1
ATOM 826 C CA . VAL A 1 106 ? -14.563 12.484 -7.047 1.00 82.19 106 VAL A CA 1
ATOM 827 C C . VAL A 1 106 ? -15.110 11.058 -7.137 1.00 82.19 106 VAL A C 1
ATOM 829 O O . VAL A 1 106 ? -15.993 10.804 -7.951 1.00 82.19 106 VAL A O 1
ATOM 832 N N . LEU A 1 107 ? -14.583 10.132 -6.335 1.00 79.50 107 LEU A N 1
ATOM 833 C CA . LEU A 1 107 ? -15.050 8.746 -6.302 1.00 79.50 107 LEU A CA 1
ATOM 834 C C . LEU A 1 107 ? -16.451 8.648 -5.683 1.00 79.50 107 LEU A C 1
ATOM 836 O O . LEU A 1 107 ? -17.314 8.009 -6.274 1.00 79.50 107 LEU A O 1
ATOM 840 N N . ASP A 1 108 ? -16.707 9.363 -4.587 1.00 81.19 108 ASP A N 1
ATOM 841 C CA . ASP A 1 108 ? -18.000 9.408 -3.896 1.00 81.19 108 ASP A CA 1
ATOM 842 C C . ASP A 1 108 ? -19.099 10.057 -4.771 1.00 81.19 108 ASP A C 1
ATOM 844 O O . ASP A 1 108 ? -20.266 9.678 -4.692 1.00 81.19 108 ASP A O 1
ATOM 848 N N . LEU A 1 109 ? -18.752 10.999 -5.663 1.00 77.12 109 LEU A N 1
ATOM 849 C CA . LEU A 1 109 ? -19.679 11.532 -6.680 1.00 77.12 109 LEU A CA 1
ATOM 850 C C . LEU A 1 109 ? -20.129 10.474 -7.703 1.00 77.12 109 LEU A C 1
ATOM 852 O O . LEU A 1 109 ? -21.156 10.656 -8.359 1.00 77.12 109 LEU A O 1
ATOM 856 N N . GLY A 1 110 ? -19.348 9.406 -7.877 1.00 73.31 110 GLY A N 1
ATOM 857 C CA . GLY A 1 11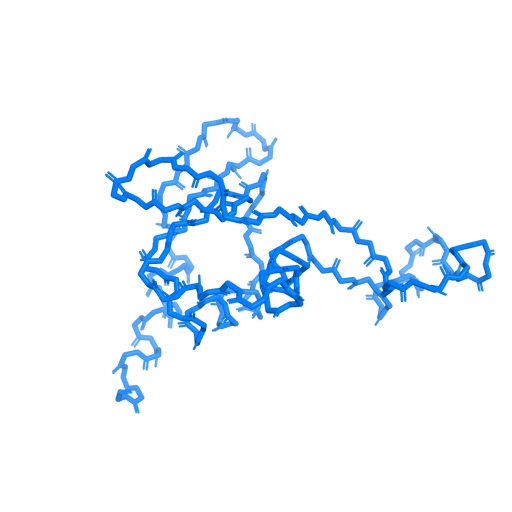0 ? -19.628 8.306 -8.797 1.00 73.31 110 GLY A CA 1
ATOM 858 C C . GLY A 1 110 ? -20.636 7.277 -8.277 1.00 73.31 110 GLY A C 1
ATOM 859 O O . GLY A 1 110 ? -21.136 6.498 -9.093 1.00 73.31 110 GLY A O 1
ATOM 860 N N . GLY A 1 111 ? -20.967 7.310 -6.978 1.00 50.41 111 GLY A N 1
ATOM 861 C CA . GLY A 1 111 ? -21.885 6.376 -6.313 1.00 50.41 111 GLY A CA 1
ATOM 862 C C . GLY A 1 111 ? -21.191 5.375 -5.400 1.00 50.41 111 GLY A C 1
ATOM 863 O O . GLY A 1 111 ? -20.291 4.657 -5.888 1.00 50.41 111 GLY A O 1
#

pLDDT: mean 88.01, std 10.77, range [50.41, 98.31]